Protein AF-A0A935LV83-F1 (afdb_monomer_lite)

Sequence (72 aa):
MKFDWHKDKLSLKTVIDKNYKNTQNVRRFFTSEIGDHFHFDREFMKWLKENQGKTLLDAVLHRKKMYERNPG

pLDDT: mean 91.78, std 8.96, range [55.91, 98.25]

Radius of gyration: 11.72 Å; chains: 1; bounding box: 29×23×31 Å

Secondary structure (DSSP, 8-state):
----TTTSPP-TT-B--TT----HHHHHHHHHHH-TT----HHHHHHHHH-TT-BHHHHHHHHHHHHHH---

Structure (mmCIF, N/CA/C/O backbone):
data_AF-A0A935LV83-F1
#
_entry.id   AF-A0A935LV83-F1
#
loop_
_atom_site.group_PDB
_atom_site.id
_atom_site.type_symbol
_atom_site.label_atom_id
_atom_site.label_alt_id
_atom_site.label_comp_id
_atom_site.label_asym_id
_atom_site.label_entity_id
_atom_site.label_seq_id
_atom_site.pdbx_PDB_ins_code
_atom_site.Cartn_x
_atom_site.Cartn_y
_atom_site.Cartn_z
_atom_site.occupancy
_atom_site.B_iso_or_equiv
_atom_site.auth_seq_id
_atom_site.auth_comp_id
_atom_site.auth_asym_id
_atom_site.auth_atom_id
_atom_site.pdbx_PDB_model_num
ATOM 1 N N . MET A 1 1 ? -14.521 1.001 14.500 1.00 55.91 1 MET A N 1
ATOM 2 C CA . MET A 1 1 ? -13.760 -0.230 14.187 1.00 55.91 1 MET A CA 1
ATOM 3 C C . MET A 1 1 ? -12.507 0.160 13.423 1.00 55.91 1 MET A C 1
ATOM 5 O O . MET A 1 1 ? -12.579 1.065 12.603 1.00 55.91 1 MET A O 1
ATOM 9 N N . LYS A 1 2 ? -11.362 -0.441 13.751 1.00 73.12 2 LYS A N 1
ATOM 10 C CA . LYS A 1 2 ? -10.079 -0.195 13.081 1.00 73.12 2 LYS A CA 1
ATOM 11 C C . LYS A 1 2 ? -9.890 -1.291 12.033 1.00 73.12 2 LYS A C 1
ATOM 13 O O . LYS A 1 2 ? -10.080 -2.448 12.384 1.00 73.12 2 LYS A O 1
ATOM 18 N N . PHE A 1 3 ? -9.555 -0.932 10.797 1.00 84.81 3 PHE A N 1
ATOM 19 C CA . PHE A 1 3 ? -9.263 -1.905 9.742 1.00 84.81 3 PHE A CA 1
ATOM 20 C C . PHE A 1 3 ? -8.038 -2.748 10.137 1.00 84.81 3 PHE A C 1
ATOM 22 O O . PHE A 1 3 ? -6.987 -2.192 10.484 1.00 84.81 3 PHE A O 1
ATOM 29 N N . ASP A 1 4 ? -8.165 -4.075 10.127 1.00 90.19 4 ASP A N 1
ATOM 30 C CA . ASP A 1 4 ? -7.070 -4.994 10.430 1.00 90.19 4 ASP A CA 1
ATOM 31 C C . ASP A 1 4 ? -6.353 -5.416 9.148 1.00 90.19 4 ASP A C 1
ATOM 33 O O . ASP A 1 4 ? -6.696 -6.396 8.489 1.00 90.19 4 ASP A O 1
ATOM 37 N N . TRP A 1 5 ? -5.261 -4.717 8.849 1.00 92.88 5 TRP A N 1
ATOM 38 C CA . TRP A 1 5 ? -4.383 -5.010 7.719 1.00 92.88 5 TRP A CA 1
ATOM 39 C C . TRP A 1 5 ? -3.801 -6.437 7.702 1.00 92.88 5 TRP A C 1
ATOM 41 O O . TRP A 1 5 ? -3.229 -6.829 6.686 1.00 92.88 5 TRP A O 1
ATOM 51 N N . HIS A 1 6 ? -3.909 -7.233 8.773 1.00 92.06 6 HIS A N 1
ATOM 52 C CA . HIS A 1 6 ? -3.458 -8.633 8.792 1.00 92.06 6 HIS A CA 1
ATOM 53 C C . HIS A 1 6 ? -4.532 -9.631 8.355 1.00 92.06 6 HIS A C 1
ATOM 55 O O . HIS A 1 6 ? -4.168 -10.725 7.927 1.00 92.06 6 HIS A O 1
ATOM 61 N N . LYS A 1 7 ? -5.819 -9.290 8.487 1.00 92.12 7 LYS A N 1
ATOM 62 C CA . LYS A 1 7 ? -6.927 -10.252 8.359 1.00 92.12 7 LYS A CA 1
ATOM 63 C C . LYS A 1 7 ? -8.049 -9.777 7.451 1.00 92.12 7 LYS A C 1
ATOM 65 O O . LYS A 1 7 ? -8.665 -10.603 6.781 1.00 92.12 7 LYS A O 1
ATOM 70 N N . ASP A 1 8 ? -8.312 -8.475 7.427 1.00 93.75 8 ASP A N 1
ATOM 71 C CA . ASP A 1 8 ? -9.411 -7.933 6.648 1.00 93.75 8 ASP A CA 1
ATOM 72 C C . ASP A 1 8 ? -9.133 -8.086 5.153 1.00 93.75 8 ASP A C 1
ATOM 74 O O . ASP A 1 8 ? -7.998 -7.966 4.672 1.00 93.75 8 ASP A O 1
ATOM 78 N N . LYS A 1 9 ? -10.204 -8.362 4.405 1.00 94.50 9 LYS A N 1
ATOM 79 C CA . LYS A 1 9 ? -10.129 -8.533 2.958 1.00 94.50 9 LYS A CA 1
ATOM 80 C C . LYS A 1 9 ? -9.725 -7.212 2.310 1.00 94.50 9 LYS A C 1
ATOM 82 O O . LYS A 1 9 ? -10.428 -6.207 2.416 1.00 94.50 9 LYS A O 1
ATOM 87 N N . LEU A 1 10 ? -8.604 -7.242 1.601 1.00 96.44 10 LEU A N 1
ATOM 88 C CA . LEU A 1 10 ? -8.127 -6.120 0.806 1.00 96.44 10 LEU A CA 1
ATOM 89 C C . LEU A 1 10 ? -8.823 -6.124 -0.554 1.00 96.44 10 LEU A C 1
ATOM 91 O O . LEU A 1 10 ? -9.090 -7.174 -1.139 1.00 96.44 10 LEU A O 1
ATOM 95 N N . SER A 1 11 ? -9.132 -4.934 -1.046 1.00 96.69 11 SER A N 1
ATOM 96 C CA . SER A 1 11 ? -9.700 -4.723 -2.370 1.00 96.69 11 SER A CA 1
ATOM 97 C C . SER A 1 11 ? -9.071 -3.493 -3.003 1.00 96.69 11 SER A C 1
ATOM 99 O O . SER A 1 11 ? -8.533 -2.632 -2.309 1.00 96.69 11 SER A O 1
ATOM 101 N N . LEU A 1 12 ? -9.230 -3.349 -4.315 1.00 97.56 12 LEU A N 1
ATOM 102 C CA . LEU A 1 12 ? -8.823 -2.147 -5.044 1.00 97.56 12 LEU A CA 1
ATOM 103 C C . LEU A 1 12 ? -9.430 -0.852 -4.472 1.00 97.56 12 LEU A C 1
ATOM 105 O O . LEU A 1 12 ? -8.833 0.208 -4.612 1.00 97.56 12 LEU A O 1
ATOM 109 N N . LYS A 1 13 ? -10.578 -0.937 -3.784 1.00 97.19 13 LYS A N 1
ATOM 110 C CA . LYS A 1 13 ? -11.260 0.200 -3.143 1.00 97.19 13 LYS A CA 1
ATOM 111 C C . LYS A 1 13 ? -10.797 0.468 -1.707 1.00 97.19 13 LYS A C 1
ATOM 113 O O . LYS A 1 13 ? -11.219 1.456 -1.115 1.00 97.19 13 LYS A O 1
ATOM 118 N N . THR A 1 14 ? -9.977 -0.406 -1.121 1.00 95.88 14 THR A N 1
ATOM 119 C CA . THR A 1 14 ? -9.476 -0.226 0.246 1.00 95.88 14 THR A CA 1
ATOM 120 C C . THR A 1 14 ? -8.608 1.026 0.300 1.00 95.88 14 THR A C 1
ATOM 122 O O . THR A 1 14 ? -7.673 1.171 -0.486 1.00 95.88 14 THR A O 1
ATOM 125 N N . VAL A 1 15 ? -8.925 1.927 1.227 1.00 96.50 15 VAL A N 1
ATOM 126 C CA . VAL A 1 15 ? -8.191 3.177 1.436 1.00 96.50 15 VAL A CA 1
ATOM 127 C C . VAL A 1 15 ? -7.001 2.926 2.359 1.00 96.50 15 VAL A C 1
ATOM 129 O O . VAL A 1 15 ? -7.132 2.275 3.396 1.00 96.50 15 VAL A O 1
ATOM 132 N N . ILE A 1 16 ? -5.838 3.455 1.988 1.00 95.00 16 ILE A N 1
ATOM 133 C CA . ILE A 1 16 ? -4.625 3.451 2.803 1.00 95.00 16 ILE A CA 1
ATOM 134 C C . ILE A 1 16 ? -4.851 4.408 3.971 1.00 95.00 16 ILE A C 1
ATOM 136 O O . ILE A 1 16 ? -4.921 5.626 3.796 1.00 95.00 16 ILE A O 1
ATOM 140 N N . ASP A 1 17 ? -4.985 3.850 5.169 1.00 92.31 17 ASP A N 1
ATOM 141 C C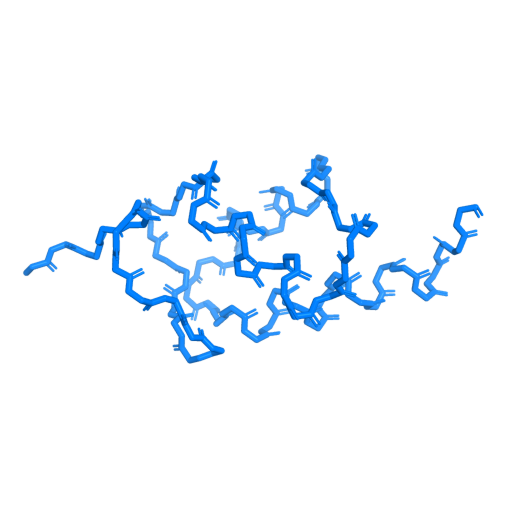A . ASP A 1 17 ? -5.196 4.616 6.389 1.00 92.31 17 ASP A CA 1
ATOM 142 C C . ASP A 1 17 ? -3.877 4.877 7.131 1.00 92.31 17 ASP A C 1
ATOM 144 O O . ASP A 1 17 ? -2.821 4.312 6.835 1.00 92.31 17 ASP A O 1
ATOM 148 N N . LYS A 1 18 ? -3.948 5.713 8.168 1.00 89.88 18 LYS A N 1
ATOM 149 C CA . LYS A 1 18 ? -2.807 6.024 9.044 1.00 89.88 18 LYS A CA 1
ATOM 150 C C . LYS A 1 18 ? -2.220 4.813 9.782 1.00 8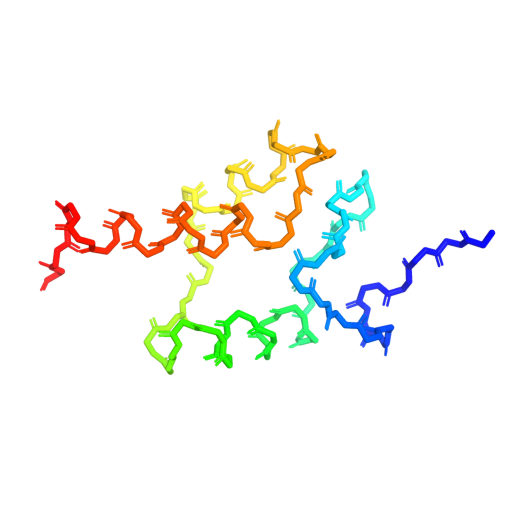9.88 18 LYS A C 1
ATOM 152 O O . LYS A 1 18 ? -1.174 4.927 10.412 1.00 89.88 18 LYS A O 1
ATOM 157 N N . ASN A 1 19 ? -2.915 3.675 9.776 1.00 89.44 19 ASN A N 1
ATOM 158 C CA . ASN A 1 19 ? -2.508 2.444 10.448 1.00 89.44 19 ASN A CA 1
ATOM 159 C C . ASN A 1 19 ? -1.982 1.390 9.471 1.00 89.44 19 ASN A C 1
ATOM 161 O O . ASN A 1 19 ? -1.808 0.239 9.881 1.00 89.44 19 ASN A O 1
ATOM 165 N N . TYR A 1 20 ? -1.742 1.774 8.216 1.00 91.62 20 TYR A N 1
ATOM 166 C CA . TYR A 1 20 ? -1.190 0.911 7.189 1.00 91.62 20 TYR A CA 1
ATOM 167 C C . TYR A 1 20 ? 0.073 0.184 7.667 1.00 91.62 20 TYR A C 1
ATOM 169 O O . TYR A 1 20 ? 0.975 0.768 8.277 1.00 91.62 20 TYR A O 1
ATOM 177 N N . LYS A 1 21 ? 0.144 -1.115 7.365 1.00 89.25 21 LYS A N 1
ATOM 178 C CA . LYS A 1 21 ? 1.285 -1.983 7.674 1.00 89.25 21 LYS A CA 1
ATOM 179 C C . LYS A 1 21 ? 1.582 -2.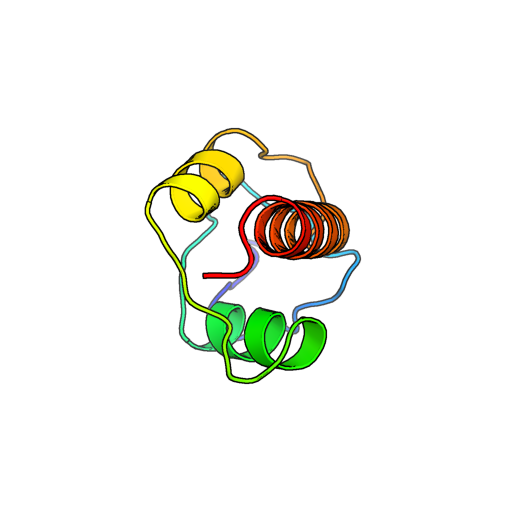891 6.487 1.00 89.25 21 LYS A C 1
ATOM 181 O O . LYS A 1 21 ? 0.668 -3.461 5.903 1.00 89.25 21 LYS A O 1
ATOM 186 N N . ASN A 1 22 ? 2.865 -3.110 6.203 1.00 91.81 22 ASN A N 1
ATOM 187 C CA . ASN A 1 22 ? 3.320 -4.103 5.223 1.00 91.81 22 ASN A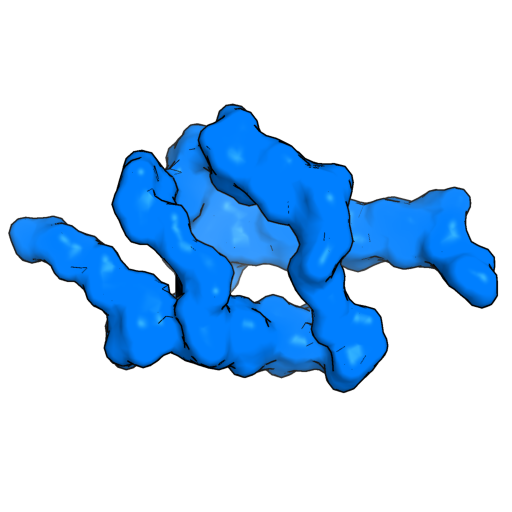 CA 1
ATOM 188 C C . ASN A 1 22 ? 3.203 -5.523 5.802 1.00 91.81 22 ASN A C 1
ATOM 190 O O . ASN A 1 22 ? 4.201 -6.158 6.139 1.00 91.81 22 ASN A O 1
ATOM 194 N N . THR A 1 23 ? 1.976 -6.002 5.983 1.00 94.50 23 THR A N 1
ATOM 195 C CA . THR A 1 23 ? 1.699 -7.349 6.495 1.00 94.50 23 THR A CA 1
ATOM 196 C C . THR A 1 23 ? 1.823 -8.393 5.381 1.00 94.50 23 THR A C 1
ATOM 198 O O . THR A 1 23 ? 1.887 -8.068 4.191 1.00 94.50 23 THR A O 1
ATOM 201 N N . GLN A 1 24 ? 1.799 -9.679 5.745 1.00 95.62 24 GLN A N 1
ATOM 202 C CA . GLN A 1 24 ? 1.731 -10.757 4.754 1.00 95.62 24 GLN A CA 1
ATOM 203 C C . GLN A 1 24 ? 0.440 -10.701 3.919 1.00 95.62 24 GLN A C 1
ATOM 205 O O . GLN A 1 24 ? 0.479 -11.013 2.732 1.00 95.62 24 GLN A O 1
ATOM 210 N N . ASN A 1 25 ? -0.680 -10.266 4.505 1.00 96.31 25 ASN A N 1
ATOM 211 C CA . ASN A 1 25 ? -1.942 -10.075 3.788 1.00 96.31 25 ASN A CA 1
ATOM 212 C C . ASN A 1 25 ? -1.799 -9.008 2.689 1.00 96.31 25 ASN A C 1
ATOM 214 O O . ASN A 1 25 ? -2.141 -9.252 1.535 1.00 96.31 25 ASN A O 1
ATOM 218 N N . VAL A 1 26 ? -1.174 -7.870 3.012 1.00 95.62 26 VAL A N 1
ATOM 219 C CA . VAL A 1 26 ? -0.907 -6.801 2.036 1.00 95.62 26 VAL A CA 1
ATOM 220 C C . VAL A 1 26 ? 0.058 -7.258 0.944 1.00 95.62 26 VAL A C 1
ATOM 222 O O . VAL A 1 26 ? -0.159 -6.962 -0.229 1.00 95.62 26 VAL A O 1
ATOM 225 N N . ARG A 1 27 ? 1.087 -8.042 1.296 1.00 96.06 27 ARG A N 1
ATOM 226 C CA . ARG A 1 27 ? 1.973 -8.665 0.302 1.00 96.06 27 ARG A CA 1
ATOM 227 C C . ARG A 1 27 ? 1.194 -9.552 -0.667 1.00 96.06 27 ARG A C 1
ATOM 229 O O . ARG A 1 27 ? 1.346 -9.383 -1.867 1.00 96.06 27 ARG A O 1
ATOM 236 N N . ARG A 1 28 ? 0.358 -10.462 -0.153 1.00 96.44 28 ARG A N 1
ATOM 237 C CA . ARG A 1 28 ? -0.456 -11.370 -0.979 1.00 96.44 28 ARG A CA 1
ATOM 238 C C . ARG A 1 28 ? -1.373 -10.602 -1.923 1.00 96.44 28 ARG A C 1
ATOM 240 O O . ARG A 1 28 ? -1.468 -10.969 -3.087 1.00 96.44 28 ARG A O 1
ATOM 247 N N . PHE A 1 29 ? -1.990 -9.527 -1.437 1.00 97.31 29 PHE A N 1
ATOM 248 C CA . PHE A 1 29 ? -2.813 -8.653 -2.264 1.00 97.31 29 PHE A CA 1
ATOM 249 C C . PHE A 1 29 ? -2.012 -8.063 -3.434 1.00 97.31 29 PHE A C 1
ATOM 251 O O . PH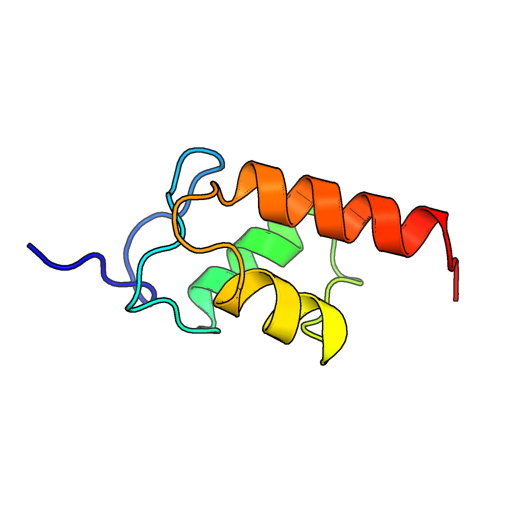E A 1 29 ? -2.377 -8.273 -4.585 1.00 97.31 29 PHE A O 1
ATOM 258 N N . PHE A 1 30 ? -0.887 -7.391 -3.172 1.00 97.12 30 PHE A N 1
ATOM 259 C CA . PHE A 1 30 ? -0.103 -6.778 -4.249 1.00 97.12 30 PHE A CA 1
ATOM 260 C C . PHE A 1 30 ? 0.512 -7.806 -5.203 1.00 97.12 30 PHE A C 1
ATOM 262 O O . PHE A 1 30 ? 0.521 -7.575 -6.408 1.00 97.12 30 PHE A O 1
ATOM 269 N N . THR A 1 31 ? 0.969 -8.953 -4.694 1.00 96.62 31 THR A N 1
ATOM 270 C CA . THR A 1 31 ? 1.432 -10.065 -5.533 1.00 96.62 31 THR A CA 1
ATOM 271 C C . THR A 1 31 ? 0.316 -10.583 -6.445 1.00 96.62 31 THR A C 1
ATOM 273 O O . THR A 1 31 ? 0.571 -10.815 -7.618 1.00 96.62 31 THR A O 1
ATOM 276 N N . SER A 1 32 ? -0.929 -10.687 -5.966 1.00 96.81 32 SER A N 1
ATOM 277 C CA . SER A 1 32 ? -2.069 -11.094 -6.802 1.00 96.81 32 SER A CA 1
ATOM 278 C C . SER A 1 32 ? -2.422 -10.071 -7.891 1.00 96.81 32 SER A C 1
ATOM 280 O O . SER A 1 32 ? -2.871 -10.464 -8.962 1.00 96.81 32 SER A O 1
ATOM 282 N N . GLU A 1 33 ? -2.255 -8.772 -7.629 1.00 96.81 33 GLU A N 1
ATOM 283 C CA . GLU A 1 33 ? -2.627 -7.700 -8.570 1.00 96.81 33 GLU A CA 1
ATOM 284 C C . GLU A 1 33 ? -1.520 -7.355 -9.584 1.00 96.81 33 GLU A C 1
ATOM 286 O O . GLU A 1 33 ? -1.792 -6.847 -10.680 1.00 96.81 33 GLU A O 1
ATOM 291 N N . ILE A 1 34 ? -0.256 -7.564 -9.204 1.00 95.38 34 ILE A N 1
ATOM 292 C CA . ILE A 1 34 ? 0.926 -7.146 -9.973 1.00 95.38 34 ILE A CA 1
ATOM 293 C C . ILE A 1 34 ? 1.702 -8.351 -10.522 1.00 95.38 34 ILE A C 1
ATOM 295 O O . ILE A 1 34 ? 2.213 -8.275 -11.635 1.00 95.38 34 ILE A O 1
ATOM 299 N N . GLY A 1 35 ? 1.754 -9.459 -9.781 1.00 94.75 35 GLY A N 1
ATOM 300 C CA . GLY A 1 35 ? 2.475 -10.686 -10.122 1.00 94.75 35 GLY A CA 1
ATOM 301 C C . GLY A 1 35 ? 3.579 -11.045 -9.120 1.00 94.75 35 GLY A C 1
ATOM 302 O O . GLY A 1 35 ? 3.940 -10.261 -8.240 1.00 94.75 35 GLY A O 1
ATOM 303 N N . ASP A 1 36 ? 4.155 -12.238 -9.283 1.00 94.12 36 ASP A N 1
ATOM 304 C CA . ASP A 1 36 ? 5.136 -12.834 -8.353 1.00 94.12 36 ASP A CA 1
ATOM 305 C C . ASP A 1 36 ? 6.462 -12.068 -8.238 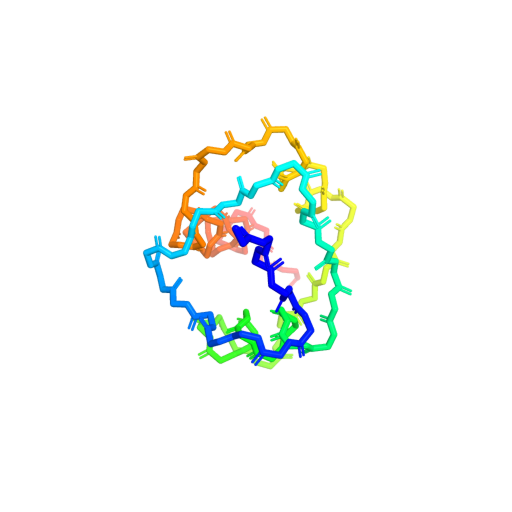1.00 94.12 36 ASP A C 1
ATOM 307 O O . ASP A 1 36 ? 7.175 -12.189 -7.245 1.00 94.12 36 ASP A O 1
ATOM 311 N N . HIS A 1 37 ? 6.772 -11.213 -9.213 1.00 90.31 37 HIS A N 1
ATOM 312 C CA . HIS A 1 37 ? 7.936 -10.323 -9.186 1.00 90.31 37 HIS A CA 1
ATOM 313 C C . HIS A 1 37 ? 7.757 -9.117 -8.239 1.00 90.31 37 HIS A C 1
ATOM 315 O O . HIS A 1 37 ? 8.693 -8.333 -8.021 1.00 90.31 37 HIS A O 1
ATOM 321 N N . PHE A 1 38 ? 6.557 -8.936 -7.673 1.00 94.06 38 PHE A N 1
ATOM 322 C CA . PHE A 1 38 ? 6.270 -7.847 -6.753 1.00 94.06 38 PHE A CA 1
ATOM 323 C C . PHE A 1 38 ? 7.096 -7.947 -5.464 1.00 94.06 38 PHE A C 1
ATOM 325 O O . PHE A 1 38 ? 7.108 -8.958 -4.757 1.00 94.06 38 PHE A O 1
ATOM 332 N N . HIS A 1 39 ? 7.708 -6.826 -5.090 1.00 92.25 39 HIS A N 1
ATOM 333 C CA . HIS A 1 39 ? 8.354 -6.664 -3.798 1.00 92.25 39 HIS A CA 1
ATOM 334 C C . HIS A 1 39 ? 8.196 -5.235 -3.269 1.00 92.25 39 HIS A C 1
ATOM 336 O O . HIS A 1 39 ? 8.156 -4.252 -4.013 1.00 92.25 39 HIS A O 1
ATOM 342 N N . PHE A 1 40 ? 8.142 -5.111 -1.944 1.00 93.75 40 PHE A N 1
ATOM 343 C CA . PHE A 1 40 ? 8.227 -3.812 -1.288 1.00 93.75 40 PHE A CA 1
ATOM 344 C C . PHE A 1 40 ? 9.672 -3.320 -1.334 1.00 93.75 40 PHE A C 1
ATOM 346 O O . PHE A 1 40 ? 10.530 -3.862 -0.639 1.00 93.75 40 PHE A O 1
ATOM 353 N N . ASP A 1 41 ? 9.929 -2.287 -2.128 1.00 93.12 41 ASP A N 1
ATOM 354 C CA . ASP A 1 41 ? 11.178 -1.534 -2.084 1.00 93.12 41 ASP A CA 1
ATOM 355 C C . ASP A 1 41 ? 10.992 -0.233 -1.291 1.00 93.12 41 ASP A C 1
ATOM 357 O O . ASP A 1 41 ? 9.903 0.103 -0.814 1.00 93.12 41 ASP A O 1
ATOM 361 N N . ARG A 1 42 ? 12.094 0.492 -1.100 1.00 92.56 42 ARG A N 1
ATOM 362 C CA . ARG A 1 42 ? 12.107 1.725 -0.308 1.00 92.56 42 ARG A CA 1
ATOM 363 C C . ARG A 1 42 ? 11.237 2.822 -0.917 1.00 92.56 42 ARG A C 1
ATOM 365 O O . ARG A 1 42 ? 10.588 3.541 -0.161 1.00 92.56 42 ARG A O 1
ATOM 372 N N . GLU A 1 43 ? 11.208 2.937 -2.241 1.00 92.94 43 GLU A N 1
ATOM 373 C CA . GLU A 1 43 ? 10.441 3.973 -2.932 1.00 92.94 43 GLU A CA 1
ATOM 374 C C . GLU A 1 43 ? 8.939 3.728 -2.793 1.00 92.94 43 GLU A C 1
ATOM 376 O O . GLU A 1 43 ? 8.204 4.612 -2.352 1.00 92.94 43 GLU A O 1
ATOM 381 N N . PHE A 1 44 ? 8.491 2.497 -3.037 1.00 95.00 44 PHE A N 1
ATOM 382 C CA . PHE A 1 44 ? 7.088 2.137 -2.902 1.00 95.00 44 PHE A CA 1
ATOM 383 C C . PHE A 1 44 ? 6.609 2.238 -1.453 1.00 95.00 44 PHE A C 1
ATOM 385 O O . PHE A 1 44 ? 5.530 2.765 -1.181 1.00 95.00 44 PHE A O 1
ATOM 392 N N . MET A 1 45 ? 7.433 1.809 -0.489 1.00 93.88 45 MET A N 1
ATOM 393 C CA . MET A 1 45 ? 7.116 1.980 0.932 1.00 93.88 45 MET A CA 1
ATOM 394 C C . MET A 1 45 ? 7.011 3.450 1.341 1.00 93.88 45 MET A C 1
ATOM 396 O O . MET A 1 45 ? 6.173 3.784 2.180 1.00 93.88 45 MET A O 1
ATOM 400 N N . LYS A 1 46 ? 7.851 4.325 0.778 1.00 94.81 46 LYS A N 1
ATOM 401 C CA . LYS A 1 46 ? 7.761 5.769 1.003 1.00 94.81 46 LYS A CA 1
ATOM 402 C C . LYS A 1 46 ? 6.462 6.320 0.412 1.00 94.81 46 LYS A C 1
ATOM 404 O O . LYS A 1 46 ? 5.710 6.970 1.134 1.00 94.81 46 LYS A O 1
ATOM 409 N N . TRP A 1 47 ? 6.151 5.966 -0.835 1.00 95.88 47 TRP A N 1
ATOM 410 C CA . TRP A 1 47 ? 4.928 6.394 -1.510 1.00 95.88 47 TRP A CA 1
ATOM 411 C C . TRP A 1 47 ? 3.672 6.021 -0.714 1.00 95.88 47 TRP A C 1
ATOM 413 O O . TRP A 1 47 ? 2.822 6.876 -0.478 1.00 95.88 47 TRP A O 1
ATOM 423 N N . LEU A 1 48 ? 3.583 4.784 -0.214 1.00 95.44 48 LEU A N 1
ATOM 424 C CA . LEU A 1 48 ? 2.447 4.320 0.593 1.00 95.44 48 LEU A CA 1
ATOM 425 C C . LEU A 1 48 ? 2.237 5.158 1.864 1.00 95.44 48 LEU A C 1
ATOM 427 O O . LEU A 1 48 ? 1.102 5.453 2.225 1.00 95.44 48 LEU A O 1
ATOM 431 N N . LYS A 1 49 ? 3.320 5.568 2.538 1.00 92.31 49 LYS A N 1
ATOM 432 C CA . LYS A 1 49 ? 3.242 6.394 3.756 1.00 92.31 49 LYS A CA 1
ATOM 433 C C . LYS A 1 49 ? 2.803 7.829 3.470 1.00 92.31 49 LYS A C 1
ATOM 435 O O . LYS A 1 49 ? 2.088 8.414 4.283 1.00 92.31 49 LYS A O 1
ATOM 440 N N . GLU A 1 50 ? 3.246 8.381 2.343 1.00 95.06 50 GLU A N 1
ATOM 441 C CA . GLU A 1 50 ? 2.954 9.755 1.915 1.00 95.06 50 GLU A CA 1
ATOM 442 C C . GLU A 1 50 ? 1.564 9.894 1.276 1.00 95.06 50 GLU A C 1
ATOM 444 O O . GLU A 1 50 ? 0.989 10.977 1.284 1.00 95.06 50 GLU A O 1
ATOM 449 N N . ASN A 1 51 ? 0.994 8.802 0.758 1.00 95.56 51 ASN A N 1
ATOM 450 C CA . ASN A 1 51 ? -0.282 8.796 0.037 1.00 95.56 51 ASN A CA 1
ATOM 451 C C . ASN A 1 51 ? -1.426 8.185 0.868 1.00 95.56 51 ASN A C 1
ATOM 453 O O . ASN A 1 51 ? -2.254 7.431 0.354 1.00 95.56 51 ASN A O 1
ATOM 457 N N . GLN A 1 52 ? -1.499 8.526 2.157 1.00 93.94 52 GLN A N 1
ATOM 458 C CA . GLN A 1 52 ? -2.677 8.214 2.975 1.00 93.94 52 GLN A CA 1
ATOM 459 C C . GLN A 1 52 ? -3.933 8.853 2.364 1.00 93.94 52 GLN A C 1
ATOM 461 O O . GLN A 1 52 ? -3.888 9.965 1.843 1.00 93.94 52 GLN A O 1
ATOM 466 N N . GLY A 1 53 ? -5.059 8.142 2.415 1.00 95.12 53 GLY A N 1
ATOM 467 C CA . GLY A 1 53 ? -6.305 8.554 1.763 1.00 95.12 53 GLY A CA 1
ATOM 468 C C . GLY A 1 53 ? -6.438 8.095 0.308 1.00 95.12 53 GLY A C 1
ATOM 469 O O . GLY A 1 53 ? -7.550 8.115 -0.217 1.00 95.12 53 GLY A O 1
ATOM 470 N N . LYS A 1 54 ? -5.360 7.614 -0.330 1.00 97.38 54 LYS A N 1
ATOM 471 C CA . LYS A 1 54 ? -5.451 6.929 -1.629 1.00 97.38 54 LYS A CA 1
ATOM 472 C C . LYS A 1 54 ? -5.889 5.480 -1.484 1.00 97.38 54 LYS A C 1
ATOM 474 O O . LYS A 1 54 ? -5.836 4.897 -0.402 1.00 97.38 54 LYS A O 1
ATOM 479 N N . THR A 1 55 ? -6.319 4.897 -2.592 1.00 97.94 55 THR A N 1
ATOM 480 C CA . THR A 1 55 ? -6.762 3.507 -2.652 1.00 97.94 55 THR A CA 1
ATOM 481 C C . THR A 1 55 ? -5.609 2.548 -2.945 1.00 97.94 55 THR A C 1
ATOM 483 O O . THR A 1 55 ? -4.553 2.934 -3.451 1.00 97.94 55 THR A O 1
ATOM 486 N N . LEU A 1 56 ? -5.813 1.259 -2.673 1.00 97.19 56 LEU A N 1
ATOM 487 C CA . LEU A 1 56 ? -4.876 0.224 -3.108 1.00 97.19 56 LEU A CA 1
ATOM 488 C C . LEU A 1 56 ? -4.791 0.111 -4.636 1.00 97.19 56 LEU A C 1
ATOM 490 O O . LEU A 1 56 ? -3.736 -0.268 -5.140 1.00 97.19 56 LEU A O 1
ATOM 494 N N . LEU A 1 57 ? -5.839 0.491 -5.378 1.00 98.12 57 LEU A N 1
ATOM 495 C CA . LEU A 1 57 ? -5.751 0.643 -6.832 1.00 98.12 57 LEU A CA 1
ATOM 496 C C . LEU A 1 57 ? -4.691 1.679 -7.220 1.00 98.12 57 LEU A C 1
ATOM 498 O O . LEU A 1 57 ? -3.842 1.388 -8.058 1.00 98.12 57 LEU A O 1
ATOM 502 N N . ASP A 1 58 ? -4.691 2.852 -6.581 1.00 98.25 58 ASP A N 1
ATOM 503 C CA . ASP A 1 58 ? -3.687 3.891 -6.850 1.00 98.25 58 ASP A CA 1
ATOM 504 C C . ASP A 1 58 ? -2.267 3.375 -6.589 1.00 98.25 58 ASP A C 1
ATOM 506 O O . ASP A 1 58 ? -1.344 3.664 -7.352 1.00 98.25 58 ASP A O 1
ATOM 510 N N . ALA A 1 59 ? -2.098 2.571 -5.535 1.00 97.25 59 ALA A N 1
ATOM 511 C CA . ALA A 1 59 ? -0.826 1.938 -5.208 1.00 97.25 59 ALA A CA 1
ATOM 512 C C . ALA A 1 59 ? -0.389 0.920 -6.275 1.00 97.25 59 ALA A C 1
ATOM 514 O O . ALA A 1 59 ? 0.771 0.927 -6.691 1.00 97.25 59 ALA A O 1
ATOM 515 N N . VAL A 1 60 ? -1.310 0.075 -6.756 1.00 97.38 60 VAL A N 1
ATOM 516 C CA . VAL A 1 60 ? -1.049 -0.888 -7.840 1.00 97.38 60 VAL A CA 1
ATOM 517 C C . VAL A 1 60 ? -0.647 -0.163 -9.123 1.00 97.38 60 VAL A C 1
ATOM 519 O O . VAL A 1 60 ? 0.354 -0.526 -9.741 1.00 97.38 60 VAL A O 1
ATOM 522 N N . LEU A 1 61 ? -1.385 0.880 -9.509 1.00 96.81 61 LEU A N 1
ATOM 523 C CA . LEU A 1 61 ? -1.096 1.670 -10.708 1.00 96.81 61 LEU A CA 1
ATOM 524 C C . LEU A 1 61 ? 0.254 2.380 -10.602 1.00 96.81 61 LEU A C 1
ATOM 526 O O . LEU A 1 61 ? 1.045 2.338 -11.544 1.00 96.81 61 LEU A O 1
ATOM 530 N N . HIS A 1 62 ? 0.547 2.985 -9.448 1.00 96.00 62 HIS A N 1
ATOM 531 C CA . HIS A 1 62 ? 1.848 3.594 -9.197 1.00 96.00 62 HIS A CA 1
ATOM 532 C C . HIS A 1 62 ? 2.972 2.562 -9.346 1.00 96.00 62 HIS A C 1
ATOM 534 O O . HIS A 1 62 ? 3.940 2.816 -10.060 1.00 96.00 62 HIS A O 1
ATOM 540 N N . ARG A 1 63 ? 2.820 1.372 -8.750 1.00 94.62 63 ARG A N 1
ATOM 541 C CA . ARG A 1 63 ? 3.844 0.327 -8.821 1.00 94.62 63 ARG A CA 1
ATOM 542 C C . ARG A 1 63 ? 4.049 -0.213 -10.239 1.00 94.62 63 ARG A C 1
ATOM 544 O O . ARG A 1 63 ? 5.194 -0.357 -10.655 1.00 94.62 63 ARG A O 1
ATOM 551 N N . LYS A 1 64 ? 2.974 -0.463 -10.994 1.00 93.50 64 LYS A N 1
ATOM 552 C CA . LYS A 1 64 ? 3.056 -0.896 -12.403 1.00 93.50 64 LYS A CA 1
ATOM 553 C C . LYS A 1 64 ? 3.777 0.142 -13.266 1.00 93.50 64 LYS A C 1
ATOM 555 O O . LYS A 1 64 ? 4.710 -0.204 -13.981 1.00 93.50 64 LYS A O 1
ATOM 560 N N . LYS A 1 65 ? 3.450 1.426 -13.087 1.00 93.56 65 LYS A N 1
ATOM 561 C CA . LYS A 1 65 ? 4.128 2.531 -13.780 1.00 93.56 65 LYS A CA 1
ATOM 562 C C . LYS A 1 65 ? 5.626 2.604 -13.463 1.00 93.56 65 LYS A C 1
ATOM 564 O O . LYS A 1 65 ? 6.413 2.986 -14.321 1.00 93.56 65 LYS A O 1
ATOM 569 N N . MET A 1 66 ? 6.037 2.264 -12.240 1.00 89.81 66 MET A N 1
ATOM 570 C CA . MET A 1 66 ? 7.459 2.234 -11.878 1.00 89.81 66 MET A CA 1
ATOM 571 C C . MET A 1 66 ? 8.220 1.116 -12.600 1.00 89.81 66 MET A C 1
ATOM 573 O O . MET A 1 66 ? 9.336 1.356 -13.052 1.00 89.81 66 MET A O 1
ATOM 577 N N . TYR A 1 67 ? 7.609 -0.059 -12.785 1.00 86.94 67 TYR A N 1
ATOM 578 C CA . TYR A 1 67 ? 8.213 -1.147 -13.565 1.00 86.94 67 TYR A CA 1
ATOM 579 C C . TYR A 1 67 ? 8.362 -0.808 -15.052 1.00 86.94 67 TYR A C 1
ATOM 581 O O . TYR A 1 67 ? 9.371 -1.152 -15.652 1.00 86.94 67 TYR A O 1
ATOM 589 N N . GLU A 1 68 ? 7.410 -0.085 -15.641 1.00 85.19 68 GLU A N 1
ATOM 590 C CA . GLU A 1 68 ? 7.509 0.361 -17.041 1.00 85.19 68 GLU A CA 1
ATOM 591 C C . GLU A 1 68 ? 8.652 1.361 -17.267 1.00 85.19 68 GLU A C 1
ATOM 593 O O . GLU A 1 68 ? 9.240 1.410 -18.344 1.00 85.19 68 GLU A O 1
ATOM 598 N N . ARG A 1 69 ? 8.973 2.174 -16.254 1.00 78.50 69 ARG A N 1
ATOM 599 C CA . ARG A 1 69 ? 10.044 3.184 -16.325 1.00 78.50 69 ARG A CA 1
ATOM 600 C C . ARG A 1 69 ? 11.426 2.608 -16.053 1.00 78.50 69 ARG A C 1
ATOM 602 O O . ARG A 1 69 ? 12.413 3.234 -16.426 1.00 78.50 69 ARG A O 1
ATOM 609 N N . ASN A 1 70 ? 11.486 1.468 -15.376 1.00 65.31 70 ASN A N 1
ATOM 610 C CA . ASN A 1 70 ? 12.722 0.776 -15.063 1.00 65.31 70 ASN A CA 1
ATOM 611 C C . ASN A 1 70 ? 12.480 -0.740 -15.150 1.00 65.31 70 ASN A C 1
ATOM 613 O O . ASN A 1 70 ? 12.304 -1.391 -14.111 1.00 65.31 70 ASN A O 1
ATOM 617 N N . PRO A 1 71 ? 12.403 -1.298 -16.374 1.00 59.53 71 PRO A N 1
ATOM 618 C CA . PRO A 1 71 ? 12.468 -2.737 -16.554 1.00 59.53 71 PRO A CA 1
ATOM 619 C C . PRO A 1 71 ? 13.884 -3.126 -16.133 1.00 59.53 71 PRO A C 1
ATOM 621 O O . PRO A 1 71 ? 14.835 -2.778 -16.825 1.00 59.53 71 PRO A O 1
ATOM 624 N N . GLY A 1 72 ? 14.014 -3.679 -14.927 1.00 56.44 72 GLY A N 1
ATOM 625 C CA . GLY A 1 72 ? 15.310 -4.023 -14.337 1.00 56.44 72 GLY A CA 1
ATOM 626 C C . GLY A 1 72 ? 16.218 -4.805 -15.276 1.00 56.44 72 GLY A C 1
ATOM 627 O O . GLY A 1 72 ? 15.686 -5.583 -16.101 1.00 56.44 72 GLY A O 1
#

Foldseek 3Di:
DDDDQADDDADQADFLAQPDDPYVSVVVVLCVLQHPPDDDDPVLVVVSNVRGRHGVNVSSVVVNVVCVVDVD